Protein AF-A0A920QFR9-F1 (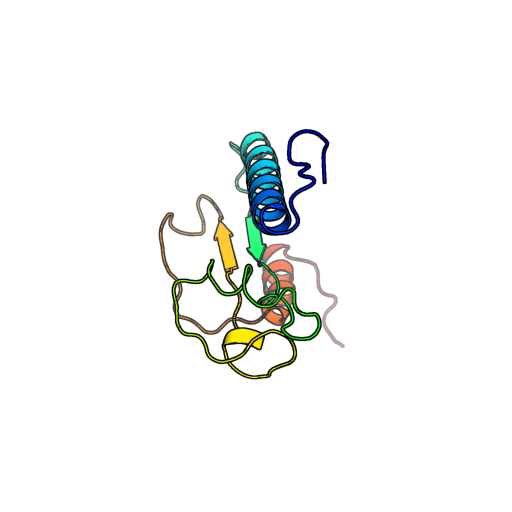afdb_monomer_lite)

pLDDT: mean 73.36, std 17.15, range [38.12, 93.75]

Sequence (120 aa):
MSDKFYTKDPKKAYIRTIEEIDYSIGQVLKTLRGLASMTIHSSSSRATMARGISNYAITAARRSVTWCKISTWEGGMRVPTIMRWPGKIPAGSDCGEVAAACDILPTFARLAKPNFPSAR

Radius of gyration: 18.03 Å; chains: 1; bounding box: 57×34×43 Å

Foldseek 3Di:
DDPVLDDPDLLCNVVSVVVVVVVVVVVVVVVCPPPQDKDKDKDAAFDDPPPVSNPRSVVVDPDPFPDTDPDPGCRNAPIDMDIDGPPPDDPPDDDPDDDDPVVVVVVVCVVVVPPDPPDD

Secondary structure (DSSP, 8-state):
--TTT--S-HHHHHHHHHHHHHHHHHHHHHHTTTS---EEEE--S---GGGS-TTTTTTT--S---S-TTSSSHHHH---EEEE-TTTS-TT----S---GGGHHHHHHHHT---PPPP-

Structure (mmCIF, N/CA/C/O backbone):
data_AF-A0A920QFR9-F1
#
_entry.id   AF-A0A920QFR9-F1
#
loop_
_atom_site.group_PDB
_atom_site.id
_atom_site.type_symbol
_atom_site.label_atom_id
_atom_site.label_alt_id
_atom_site.label_comp_id
_atom_site.label_asym_id
_atom_site.label_entity_id
_atom_site.label_seq_id
_atom_site.pdbx_PDB_ins_code
_atom_site.Cartn_x
_atom_site.Cartn_y
_atom_site.Cartn_z
_atom_site.occupancy
_atom_site.B_iso_or_equiv
_atom_site.auth_seq_id
_atom_site.auth_comp_id
_atom_site.auth_asym_id
_atom_site.auth_atom_id
_atom_site.pdbx_PDB_model_num
ATOM 1 N N . MET A 1 1 ? 8.295 15.200 -7.582 1.00 63.41 1 MET A N 1
ATOM 2 C CA . MET A 1 1 ? 9.434 14.614 -6.859 1.00 63.41 1 MET A CA 1
ATOM 3 C C . MET A 1 1 ? 10.136 15.768 -6.180 1.00 63.41 1 MET A C 1
ATOM 5 O O . MET A 1 1 ? 10.423 16.743 -6.866 1.00 63.41 1 MET A O 1
ATOM 9 N N . SER A 1 2 ? 10.277 15.736 -4.860 1.00 79.06 2 SER A N 1
ATOM 10 C CA . SER A 1 2 ? 10.934 16.809 -4.110 1.00 79.06 2 SER A CA 1
ATOM 11 C C . SER A 1 2 ? 12.434 16.851 -4.392 1.00 79.06 2 SER A C 1
ATOM 13 O O . SER A 1 2 ? 13.042 15.839 -4.751 1.00 79.06 2 SER A O 1
ATOM 15 N N . ASP A 1 3 ? 13.045 18.014 -4.171 1.00 84.75 3 ASP A N 1
ATOM 16 C CA . ASP A 1 3 ? 14.473 18.239 -4.434 1.00 84.75 3 ASP A CA 1
ATOM 17 C C . ASP A 1 3 ? 15.380 17.256 -3.679 1.00 84.75 3 ASP A C 1
ATOM 19 O O . ASP A 1 3 ? 16.451 16.897 -4.161 1.00 84.75 3 ASP A O 1
ATOM 23 N N . LYS A 1 4 ? 14.927 16.757 -2.520 1.00 85.69 4 LYS A N 1
ATOM 24 C CA . LYS A 1 4 ? 15.656 15.783 -1.690 1.00 85.69 4 LYS A CA 1
ATOM 25 C C . LYS A 1 4 ? 15.811 14.411 -2.348 1.00 85.69 4 LYS A C 1
ATOM 27 O O . LYS A 1 4 ? 16.811 13.741 -2.109 1.00 85.69 4 LYS A O 1
ATOM 32 N N . PHE A 1 5 ? 14.828 13.985 -3.140 1.00 84.06 5 PHE A N 1
ATOM 33 C CA . PHE A 1 5 ? 14.814 12.667 -3.785 1.00 84.06 5 PHE A CA 1
ATOM 34 C C . PHE A 1 5 ? 15.063 12.753 -5.294 1.00 84.06 5 PHE A C 1
ATOM 36 O O . PHE A 1 5 ? 15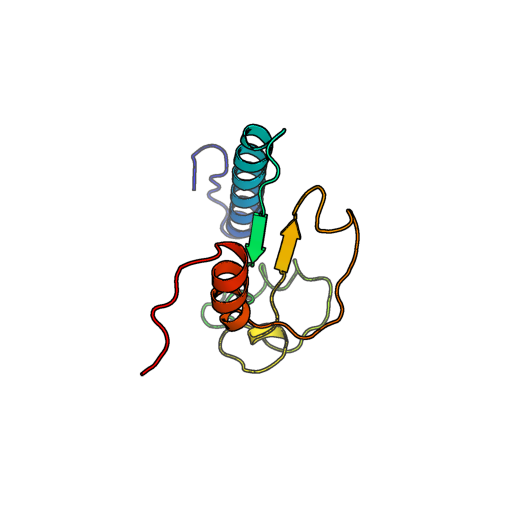.217 11.726 -5.955 1.00 84.06 5 PHE A O 1
ATOM 43 N N . TYR A 1 6 ? 15.155 13.966 -5.846 1.00 86.81 6 TYR A N 1
ATOM 44 C CA . TYR A 1 6 ? 15.408 14.171 -7.261 1.00 86.81 6 TYR A CA 1
ATOM 45 C C . TYR A 1 6 ? 16.742 13.563 -7.705 1.00 86.81 6 TYR A C 1
ATOM 47 O O . TYR A 1 6 ? 17.788 13.706 -7.069 1.00 86.81 6 TYR A O 1
ATOM 55 N N . THR A 1 7 ? 16.719 12.903 -8.859 1.00 82.69 7 THR A N 1
ATOM 56 C CA . THR A 1 7 ? 17.926 12.422 -9.519 1.00 82.69 7 THR A CA 1
ATOM 57 C C . THR A 1 7 ? 17.820 12.624 -11.022 1.00 82.69 7 THR A C 1
ATOM 59 O O . THR A 1 7 ? 16.769 12.404 -11.619 1.00 82.69 7 THR A O 1
ATOM 62 N N . LYS A 1 8 ? 18.933 13.032 -11.640 1.00 83.50 8 LYS A N 1
ATOM 63 C CA . LYS A 1 8 ? 19.050 13.126 -13.102 1.00 83.50 8 LYS A CA 1
ATOM 64 C C . LYS A 1 8 ? 19.202 11.750 -13.762 1.00 83.50 8 LYS A C 1
ATOM 66 O O . LYS A 1 8 ? 19.020 11.644 -14.968 1.00 83.50 8 LYS A O 1
ATOM 71 N N . ASP A 1 9 ? 19.556 10.715 -12.994 1.00 81.44 9 ASP A N 1
ATOM 72 C CA . ASP A 1 9 ? 19.741 9.357 -13.509 1.00 81.44 9 ASP A CA 1
ATOM 73 C C . ASP A 1 9 ? 18.377 8.655 -13.687 1.00 81.44 9 ASP A C 1
ATOM 75 O O . ASP A 1 9 ? 17.733 8.298 -12.692 1.00 81.44 9 ASP A O 1
ATOM 79 N N . PRO A 1 10 ? 17.934 8.391 -14.932 1.00 74.19 10 PRO A N 1
ATOM 80 C CA . PRO A 1 10 ? 16.631 7.784 -15.191 1.00 74.19 10 PRO A CA 1
ATOM 81 C C . PRO A 1 10 ? 16.509 6.365 -14.619 1.00 74.19 10 PRO A C 1
ATOM 83 O O . PRO A 1 10 ? 15.403 5.923 -14.314 1.00 74.19 10 PRO A O 1
ATOM 86 N N . LYS A 1 11 ? 17.627 5.651 -14.422 1.00 70.56 11 LYS A N 1
ATOM 87 C CA . LYS A 1 11 ? 17.631 4.291 -13.860 1.00 70.56 11 LYS A CA 1
ATOM 88 C C . LYS A 1 11 ? 17.307 4.294 -12.368 1.00 70.56 11 LYS A C 1
ATOM 90 O O . LYS A 1 11 ? 16.675 3.367 -11.868 1.00 70.56 11 LYS A O 1
ATOM 95 N N . LYS A 1 12 ? 17.723 5.346 -11.659 1.00 76.81 12 LYS A N 1
ATOM 96 C CA . LYS A 1 12 ? 17.487 5.520 -10.218 1.00 76.81 12 LYS A CA 1
ATOM 97 C C . LYS A 1 12 ? 16.198 6.273 -9.919 1.00 76.81 12 LYS A C 1
ATOM 99 O O . LYS A 1 12 ? 15.677 6.131 -8.818 1.00 76.81 12 LYS A O 1
ATOM 104 N N . ALA A 1 13 ? 15.664 7.020 -10.886 1.00 77.75 13 ALA A N 1
ATOM 105 C CA . ALA A 1 13 ? 14.454 7.819 -10.714 1.00 77.75 13 ALA A CA 1
ATOM 106 C C . ALA A 1 13 ? 13.274 7.002 -10.163 1.00 77.75 13 ALA A C 1
ATOM 108 O O . ALA A 1 13 ? 12.600 7.451 -9.245 1.00 77.75 13 ALA A O 1
ATOM 109 N N . TYR A 1 14 ? 13.059 5.773 -10.647 1.00 75.81 14 TYR A N 1
ATOM 110 C CA . TYR A 1 14 ? 11.975 4.921 -10.143 1.00 75.81 14 TYR A CA 1
ATOM 111 C C . TYR A 1 14 ? 12.151 4.538 -8.665 1.00 75.81 14 TYR A C 1
ATOM 113 O O . TYR A 1 14 ? 11.211 4.655 -7.883 1.00 75.81 14 TYR A O 1
ATOM 121 N N . ILE A 1 15 ? 13.364 4.132 -8.276 1.00 79.19 15 ILE A N 1
ATOM 122 C CA . ILE A 1 15 ? 13.690 3.775 -6.888 1.00 79.19 15 ILE A CA 1
ATOM 123 C C . ILE A 1 15 ? 13.510 4.995 -5.982 1.00 79.19 15 ILE A C 1
ATOM 125 O O . ILE A 1 15 ? 12.867 4.890 -4.944 1.00 79.19 15 ILE A O 1
ATOM 129 N N . ARG A 1 16 ? 13.988 6.169 -6.413 1.00 82.88 16 ARG A N 1
ATOM 130 C CA . ARG A 1 16 ? 13.819 7.424 -5.669 1.00 82.88 16 ARG A CA 1
ATOM 131 C C . ARG A 1 16 ? 12.356 7.801 -5.463 1.00 82.88 16 ARG A C 1
ATOM 133 O O . ARG A 1 16 ? 12.006 8.261 -4.384 1.00 82.88 16 ARG A O 1
ATOM 140 N N . THR A 1 17 ? 11.495 7.567 -6.454 1.00 83.38 17 THR A N 1
ATOM 141 C CA . THR A 1 17 ? 10.049 7.777 -6.291 1.00 83.38 17 THR A CA 1
ATOM 142 C C . THR A 1 17 ? 9.477 6.860 -5.214 1.00 83.38 17 THR A C 1
ATOM 144 O O . THR A 1 17 ? 8.669 7.304 -4.405 1.00 83.38 17 THR A O 1
ATOM 147 N N . ILE A 1 18 ? 9.886 5.586 -5.184 1.00 81.81 18 ILE A N 1
ATOM 148 C CA . ILE A 1 18 ? 9.432 4.639 -4.157 1.00 81.81 18 ILE A CA 1
ATOM 149 C C . ILE A 1 18 ? 9.916 5.077 -2.771 1.00 81.81 18 ILE A C 1
ATOM 151 O O . ILE A 1 18 ? 9.117 5.102 -1.841 1.00 81.81 18 ILE A O 1
ATOM 155 N N . GLU A 1 19 ? 11.188 5.458 -2.641 1.00 86.31 19 GLU A N 1
ATOM 156 C CA . GLU A 1 19 ? 11.755 5.969 -1.385 1.00 86.31 19 GLU A CA 1
ATOM 157 C C . GLU A 1 19 ? 11.031 7.230 -0.897 1.00 86.31 19 GLU A C 1
ATOM 159 O O . GLU A 1 19 ? 10.764 7.367 0.294 1.00 86.31 19 GLU A O 1
ATOM 164 N N . GLU A 1 20 ? 10.677 8.142 -1.806 1.00 89.19 20 GLU A N 1
ATOM 165 C CA . GLU A 1 20 ? 9.918 9.344 -1.462 1.00 89.19 20 GLU A CA 1
ATOM 166 C C . GLU A 1 20 ? 8.504 8.998 -0.972 1.00 89.19 20 GLU A C 1
ATOM 168 O O . GLU A 1 20 ? 8.057 9.535 0.041 1.00 89.19 20 GLU A O 1
ATOM 173 N N . ILE A 1 21 ? 7.814 8.068 -1.643 1.00 86.88 21 ILE A N 1
ATOM 174 C CA . ILE A 1 21 ? 6.487 7.594 -1.225 1.00 86.88 21 ILE A CA 1
ATOM 175 C C . ILE A 1 21 ? 6.559 6.950 0.166 1.00 86.88 21 ILE A C 1
ATOM 177 O O . ILE A 1 21 ? 5.741 7.281 1.026 1.00 86.88 21 ILE A O 1
ATOM 181 N N . ASP A 1 22 ? 7.538 6.074 0.404 1.00 87.50 22 ASP A N 1
ATOM 182 C CA . ASP A 1 22 ? 7.754 5.434 1.707 1.00 87.50 22 ASP A CA 1
ATOM 183 C C . ASP A 1 22 ? 8.033 6.472 2.803 1.00 87.50 22 ASP A C 1
ATOM 185 O O . ASP A 1 22 ? 7.385 6.471 3.853 1.00 87.50 22 ASP A O 1
ATOM 189 N N . TYR A 1 23 ? 8.904 7.446 2.521 1.00 91.25 23 TYR A N 1
ATOM 190 C CA . TYR A 1 23 ? 9.196 8.543 3.438 1.00 91.25 23 TYR A CA 1
ATOM 191 C C . TYR A 1 23 ? 7.940 9.355 3.788 1.00 91.25 23 TYR A C 1
ATOM 193 O O . TYR A 1 23 ? 7.687 9.622 4.968 1.00 91.25 23 TYR A O 1
ATOM 201 N N . SER A 1 24 ? 7.131 9.727 2.790 1.00 90.31 24 SER A N 1
ATOM 202 C CA . SER A 1 24 ? 5.879 10.464 2.989 1.00 90.31 24 SER A CA 1
ATOM 203 C C . SER A 1 24 ? 4.864 9.669 3.811 1.00 90.31 24 SER A C 1
ATOM 205 O O . SER A 1 24 ? 4.270 10.222 4.739 1.00 90.31 24 SER A O 1
ATOM 207 N N . ILE A 1 25 ? 4.702 8.370 3.540 1.00 88.81 25 ILE A N 1
ATOM 208 C CA . ILE A 1 25 ? 3.850 7.479 4.343 1.00 88.81 25 ILE A CA 1
ATOM 209 C C . ILE A 1 25 ? 4.365 7.418 5.783 1.00 88.81 25 ILE A C 1
ATOM 211 O O . ILE A 1 25 ? 3.576 7.535 6.720 1.00 88.81 25 ILE A O 1
ATOM 215 N N . GLY A 1 26 ? 5.680 7.312 5.977 1.00 89.81 26 GLY A N 1
ATOM 216 C CA . GLY A 1 26 ? 6.316 7.343 7.290 1.00 89.81 26 GLY A CA 1
ATOM 217 C C . GLY A 1 26 ? 6.006 8.619 8.077 1.00 89.81 26 GLY A C 1
ATOM 218 O O . GLY A 1 26 ? 5.733 8.541 9.276 1.00 89.81 26 GLY A O 1
ATOM 219 N N . GLN A 1 27 ? 5.973 9.785 7.419 1.00 91.00 27 GLN A N 1
ATOM 220 C CA . GLN A 1 27 ? 5.575 11.041 8.067 1.00 91.00 27 GLN A CA 1
ATOM 221 C C . GLN A 1 27 ? 4.102 11.026 8.492 1.00 91.0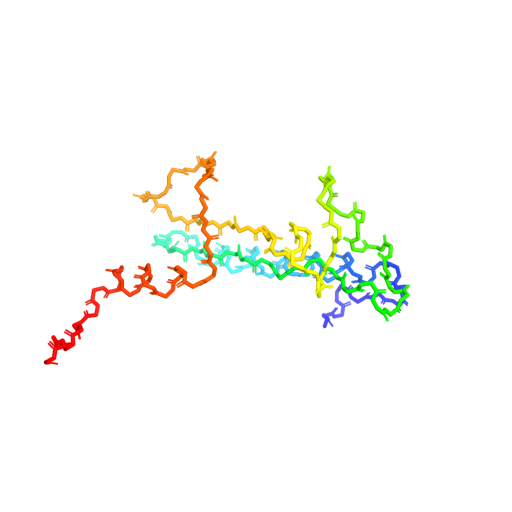0 27 GLN A C 1
ATOM 223 O O . GLN A 1 27 ? 3.805 11.359 9.639 1.00 91.00 27 GLN A O 1
ATOM 228 N N . VAL A 1 28 ? 3.191 10.576 7.624 1.00 89.50 28 VAL A N 1
ATOM 229 C CA . VAL A 1 28 ? 1.758 10.452 7.955 1.00 89.50 28 VAL A CA 1
ATOM 230 C C . VAL A 1 28 ? 1.539 9.451 9.094 1.00 89.50 28 VAL A C 1
ATOM 232 O O . VAL A 1 28 ? 0.788 9.700 10.031 1.00 89.50 28 VAL A O 1
ATOM 235 N N . LEU A 1 29 ? 2.239 8.319 9.088 1.00 86.94 29 LEU A N 1
ATOM 236 C CA . LEU A 1 29 ? 2.143 7.339 10.170 1.00 86.94 29 LEU A CA 1
ATOM 237 C C . LEU A 1 29 ? 2.728 7.859 11.485 1.00 86.94 29 LEU A C 1
ATOM 239 O O . LEU A 1 29 ? 2.257 7.465 12.553 1.00 86.94 29 LEU A O 1
ATOM 243 N N . LYS A 1 30 ? 3.742 8.730 11.429 1.00 89.25 30 LYS A N 1
ATOM 244 C CA . LYS A 1 30 ? 4.312 9.388 12.608 1.00 89.25 30 LYS A CA 1
ATOM 245 C C . LYS A 1 30 ? 3.312 10.353 13.241 1.00 89.25 30 LYS A C 1
ATOM 247 O O . LYS A 1 30 ? 3.204 10.347 14.464 1.00 89.25 30 LYS A O 1
ATOM 252 N N . THR A 1 31 ? 2.572 11.125 12.444 1.00 88.12 31 THR A N 1
ATOM 253 C CA . THR A 1 31 ? 1.533 12.037 12.957 1.00 88.12 31 THR A CA 1
ATOM 254 C C . THR A 1 31 ? 0.320 11.288 13.504 1.00 88.12 31 THR A C 1
ATOM 256 O O . THR A 1 31 ? -0.270 11.722 14.484 1.00 88.12 31 THR A O 1
ATOM 259 N N . LEU A 1 32 ? -0.013 10.127 12.936 1.00 83.50 32 LEU A N 1
ATOM 260 C CA . LEU A 1 32 ? -1.115 9.275 13.397 1.00 83.50 32 LEU A CA 1
ATOM 261 C C . LEU A 1 32 ? -0.761 8.378 14.602 1.00 83.50 32 LEU A C 1
ATOM 263 O O . LEU A 1 32 ? -1.588 7.564 15.022 1.00 83.50 32 LEU A O 1
ATOM 267 N N . ARG A 1 33 ? 0.451 8.472 15.173 1.00 77.06 33 ARG A N 1
ATOM 268 C CA . ARG A 1 33 ? 0.820 7.686 16.365 1.00 77.06 33 ARG A CA 1
ATOM 269 C C . ARG A 1 33 ? -0.085 8.057 17.544 1.00 77.06 33 ARG A C 1
ATOM 271 O O . ARG A 1 33 ? -0.135 9.209 17.946 1.00 77.06 33 ARG A O 1
ATOM 278 N N . GLY A 1 34 ? -0.752 7.054 18.114 1.00 64.75 34 GLY A N 1
ATOM 279 C CA . GLY A 1 34 ? -1.674 7.217 19.245 1.00 64.75 34 GLY A CA 1
ATOM 280 C C . GLY A 1 34 ? -3.154 7.258 18.856 1.00 64.75 34 GLY A C 1
ATOM 281 O O . GLY A 1 34 ? -4.003 7.099 19.725 1.00 64.75 34 GLY A O 1
ATOM 282 N N . LEU A 1 35 ? -3.479 7.382 17.564 1.00 70.19 35 LEU A N 1
ATOM 283 C CA . LEU A 1 35 ? -4.851 7.264 17.067 1.00 70.19 35 LEU A CA 1
ATOM 284 C C . LEU A 1 35 ? -5.118 5.839 16.565 1.00 70.19 35 LEU A C 1
ATOM 286 O O . LEU A 1 35 ? -4.291 5.236 15.875 1.00 70.19 35 LEU A O 1
ATOM 290 N N . ALA A 1 36 ? -6.294 5.297 16.885 1.00 62.31 36 ALA A N 1
ATOM 291 C CA . ALA A 1 36 ? -6.768 4.015 16.363 1.00 62.31 36 ALA A CA 1
ATOM 292 C C . ALA A 1 36 ? -7.286 4.172 14.918 1.00 62.31 36 ALA A C 1
ATOM 294 O O . ALA A 1 36 ? -8.468 3.977 14.641 1.00 62.31 36 ALA A O 1
ATOM 295 N N . SER A 1 37 ? -6.398 4.563 14.003 1.00 62.12 37 SER A N 1
ATOM 296 C CA . SER A 1 37 ? -6.730 4.852 12.605 1.00 62.12 37 SER A CA 1
ATOM 297 C C . SER A 1 37 ? -6.462 3.652 11.701 1.00 62.12 37 SER A C 1
ATOM 299 O O . SER A 1 37 ? -5.408 3.017 11.795 1.00 62.12 37 SER A O 1
ATOM 301 N N . MET A 1 38 ? -7.393 3.376 10.785 1.00 63.47 38 MET A N 1
ATOM 302 C CA . MET A 1 38 ? -7.185 2.394 9.726 1.00 63.47 38 MET A CA 1
ATOM 303 C C . MET A 1 38 ? -6.366 3.022 8.594 1.00 63.47 38 MET A C 1
ATOM 305 O O . MET A 1 38 ? -6.779 4.016 8.004 1.00 63.47 38 MET A O 1
ATOM 309 N N . THR A 1 39 ? -5.197 2.459 8.293 1.00 69.69 39 THR A N 1
ATOM 310 C CA . THR A 1 39 ? -4.369 2.862 7.146 1.00 69.69 39 THR A CA 1
ATOM 311 C C . THR A 1 39 ? -4.384 1.753 6.108 1.00 69.69 39 THR A C 1
ATOM 313 O O . THR A 1 39 ? -4.043 0.615 6.430 1.00 69.69 39 THR A O 1
ATOM 316 N N . ILE A 1 40 ? -4.758 2.090 4.874 1.00 64.94 40 ILE A N 1
ATOM 317 C CA . ILE A 1 40 ? -4.667 1.193 3.722 1.00 64.94 40 ILE A CA 1
ATOM 318 C C . ILE A 1 40 ? -3.614 1.758 2.780 1.00 64.94 40 ILE A C 1
ATOM 320 O O . ILE A 1 40 ? -3.692 2.918 2.378 1.00 64.94 40 ILE A O 1
ATOM 324 N N . HIS A 1 41 ? -2.647 0.930 2.410 1.00 63.34 41 HIS A N 1
ATOM 325 C CA . HIS A 1 41 ? -1.739 1.220 1.314 1.00 63.34 41 HIS A CA 1
ATOM 326 C C . HIS A 1 41 ? -1.921 0.155 0.239 1.00 63.34 41 HIS A C 1
ATOM 328 O O . HIS A 1 41 ? -1.693 -1.024 0.499 1.00 63.34 41 HIS A O 1
ATOM 334 N N . SER A 1 42 ? -2.337 0.568 -0.957 1.00 58.84 42 SER A N 1
ATOM 335 C CA . SER A 1 42 ? -2.412 -0.295 -2.135 1.00 58.84 42 SER A CA 1
ATOM 336 C C . SER A 1 42 ? -1.655 0.378 -3.271 1.00 58.84 42 SER A C 1
ATOM 338 O O . SER A 1 42 ? -1.970 1.512 -3.629 1.00 58.84 42 SER A O 1
ATOM 340 N N . SER A 1 43 ? -0.653 -0.301 -3.828 1.00 58.41 43 SER A N 1
ATOM 341 C CA . SER A 1 43 ? 0.113 0.225 -4.966 1.00 58.41 43 SER A CA 1
ATOM 342 C C . SER A 1 43 ? -0.468 -0.270 -6.287 1.00 58.41 43 SER A C 1
ATOM 344 O O . SER A 1 43 ? -0.988 -1.377 -6.363 1.00 58.41 43 SER A O 1
ATOM 346 N N . SER A 1 44 ? -0.396 0.536 -7.346 1.00 55.41 44 SER A N 1
ATOM 347 C CA . SER A 1 44 ? -0.884 0.140 -8.673 1.00 55.41 44 SER A CA 1
ATOM 348 C C . SER A 1 44 ? 0.014 -0.916 -9.336 1.00 55.41 44 SER A C 1
ATOM 350 O O . SER A 1 44 ? 1.219 -0.957 -9.088 1.00 55.41 44 SER A O 1
ATOM 352 N N . SER A 1 45 ? -0.573 -1.724 -10.225 1.00 53.50 45 SER A N 1
ATOM 353 C CA . SER A 1 45 ? 0.077 -2.773 -11.030 1.00 53.50 45 SER A CA 1
ATOM 354 C C . SER A 1 45 ? 1.420 -2.348 -11.652 1.00 53.50 45 SER A C 1
ATOM 356 O O . SER A 1 45 ? 1.568 -1.192 -12.064 1.00 53.50 45 SER A O 1
ATOM 358 N N . ARG A 1 46 ? 2.349 -3.312 -11.786 1.00 54.56 46 ARG A N 1
ATOM 359 C CA . ARG A 1 46 ? 3.737 -3.184 -12.298 1.00 54.56 46 ARG A CA 1
ATOM 360 C C . ARG A 1 46 ? 3.871 -2.231 -13.490 1.00 54.56 46 ARG A C 1
ATOM 362 O O . ARG A 1 46 ? 2.995 -2.200 -14.339 1.00 54.56 46 ARG A O 1
ATOM 369 N N . ALA A 1 47 ? 4.977 -1.490 -13.608 1.00 51.38 47 ALA A N 1
ATOM 370 C CA . ALA A 1 47 ? 5.154 -0.527 -14.703 1.00 51.38 47 ALA A CA 1
ATOM 371 C C . ALA A 1 47 ? 4.940 -1.153 -16.098 1.00 51.38 47 ALA A C 1
ATOM 373 O O . ALA A 1 47 ? 5.286 -2.307 -16.349 1.00 51.38 47 ALA A O 1
ATOM 374 N N . THR A 1 48 ? 4.349 -0.372 -17.002 1.00 44.00 48 THR A N 1
ATOM 375 C CA . THR A 1 48 ? 4.011 -0.785 -18.366 1.00 44.00 48 THR A CA 1
ATOM 376 C C . THR A 1 48 ? 5.268 -1.178 -19.153 1.00 44.00 48 THR A C 1
ATOM 378 O O . THR A 1 48 ? 6.195 -0.376 -19.257 1.00 44.00 48 THR A O 1
ATOM 381 N N . MET A 1 49 ? 5.274 -2.353 -19.797 1.00 47.00 49 MET A N 1
ATOM 382 C CA . MET A 1 49 ? 6.351 -2.750 -20.728 1.00 47.00 49 MET A CA 1
ATOM 383 C C . MET A 1 49 ? 6.427 -1.861 -21.990 1.00 47.00 49 MET A C 1
ATOM 385 O O . MET A 1 49 ? 7.430 -1.860 -22.695 1.00 47.00 49 MET A O 1
ATOM 389 N N . ALA A 1 50 ? 5.398 -1.055 -22.263 1.00 40.97 50 ALA A N 1
ATOM 390 C CA . ALA A 1 50 ? 5.179 -0.398 -23.553 1.00 40.97 50 ALA A CA 1
ATOM 391 C C . ALA A 1 50 ? 6.114 0.783 -23.912 1.00 40.97 50 ALA A C 1
ATOM 393 O O . ALA A 1 50 ? 5.923 1.376 -24.967 1.00 40.97 50 ALA A O 1
ATOM 394 N N . ARG A 1 51 ? 7.096 1.183 -23.083 1.00 39.66 51 ARG A N 1
ATOM 395 C CA . ARG A 1 51 ? 7.941 2.373 -23.381 1.00 39.66 51 ARG A CA 1
ATOM 396 C C . ARG A 1 51 ? 9.450 2.200 -23.172 1.00 39.66 51 ARG A C 1
ATOM 398 O O . ARG A 1 51 ? 10.138 3.186 -22.946 1.00 39.66 51 ARG A O 1
ATOM 405 N N . GLY A 1 52 ? 9.991 0.980 -23.182 1.00 40.59 52 GLY A N 1
ATOM 406 C CA . GLY A 1 52 ? 11.445 0.776 -23.009 1.00 40.59 52 GLY A CA 1
ATOM 407 C C . GLY A 1 52 ? 11.985 1.095 -21.600 1.00 40.59 52 GLY A C 1
ATOM 408 O O . GLY A 1 52 ? 13.157 0.879 -21.323 1.00 40.59 52 GLY A O 1
ATOM 409 N N . ILE A 1 53 ? 11.117 1.501 -20.665 1.00 45.91 53 ILE A N 1
ATOM 410 C CA . ILE A 1 53 ? 11.394 1.657 -19.218 1.00 45.91 53 ILE A CA 1
ATOM 411 C C . ILE A 1 53 ? 11.278 0.286 -18.495 1.00 45.91 53 ILE A C 1
ATOM 413 O O . ILE A 1 53 ? 11.283 0.173 -17.271 1.00 45.91 53 ILE A O 1
ATOM 417 N N . SER A 1 54 ? 11.182 -0.796 -19.274 1.00 43.44 54 SER A N 1
ATOM 418 C CA . SER A 1 54 ? 10.658 -2.104 -18.876 1.00 43.44 54 SER A CA 1
ATOM 419 C C . SER A 1 54 ? 11.480 -2.854 -17.823 1.00 43.44 54 SER A C 1
ATOM 421 O O . SER A 1 54 ? 10.917 -3.685 -17.128 1.00 43.44 54 SER A O 1
ATOM 423 N N . ASN A 1 55 ? 12.774 -2.588 -17.635 1.00 43.25 55 ASN A N 1
ATOM 424 C CA . ASN A 1 55 ? 13.597 -3.483 -16.803 1.00 43.25 55 ASN A CA 1
ATOM 425 C C . ASN A 1 55 ? 13.813 -3.039 -15.349 1.00 43.25 55 ASN A C 1
ATOM 427 O O . ASN A 1 55 ? 14.259 -3.853 -14.544 1.00 43.25 55 ASN A O 1
ATOM 431 N N . TYR A 1 56 ? 13.470 -1.805 -14.968 1.00 44.69 56 TYR A N 1
ATOM 432 C CA . TYR A 1 56 ? 13.766 -1.309 -13.611 1.00 44.69 56 TYR A CA 1
ATOM 433 C C . TYR A 1 56 ? 12.636 -1.531 -12.600 1.00 44.69 56 TYR A C 1
ATOM 435 O O . TYR A 1 56 ? 12.901 -1.756 -11.424 1.00 44.69 56 TYR A O 1
ATOM 443 N N . ALA A 1 57 ? 11.377 -1.536 -13.043 1.00 46.50 57 ALA A N 1
ATOM 444 C CA . ALA A 1 57 ? 10.242 -1.862 -12.174 1.00 46.50 57 ALA A CA 1
ATOM 445 C C . ALA A 1 57 ? 10.002 -3.378 -12.043 1.00 46.50 57 ALA A C 1
ATOM 447 O O . ALA A 1 57 ? 9.302 -3.820 -11.135 1.00 46.50 57 ALA A O 1
ATOM 448 N N . ILE A 1 58 ? 10.569 -4.179 -12.953 1.00 44.47 58 ILE A N 1
ATOM 449 C CA . ILE A 1 58 ? 10.442 -5.643 -12.954 1.00 44.47 58 ILE A CA 1
ATOM 450 C C . ILE A 1 58 ? 11.353 -6.291 -11.898 1.00 44.47 58 ILE A C 1
ATOM 452 O O . ILE A 1 58 ? 10.983 -7.312 -11.329 1.00 44.47 58 ILE A O 1
ATOM 456 N N . THR A 1 59 ? 12.497 -5.686 -11.574 1.00 42.22 59 THR A N 1
ATOM 457 C CA . THR A 1 59 ? 13.492 -6.242 -10.637 1.00 42.22 59 THR A CA 1
ATOM 458 C C . THR A 1 59 ? 13.188 -6.009 -9.156 1.00 42.22 59 THR A C 1
ATOM 460 O O . THR A 1 59 ? 13.772 -6.683 -8.311 1.00 42.22 59 THR A O 1
ATOM 463 N N . ALA A 1 60 ? 12.260 -5.110 -8.810 1.00 42.53 60 ALA A N 1
ATOM 464 C CA . ALA A 1 60 ? 11.874 -4.879 -7.414 1.00 42.53 60 ALA A CA 1
ATOM 465 C C . ALA A 1 60 ? 10.963 -5.988 -6.841 1.00 42.53 60 ALA A C 1
ATOM 467 O O . ALA A 1 60 ? 10.879 -6.159 -5.626 1.00 42.53 60 ALA A O 1
ATOM 468 N N . ALA A 1 61 ? 10.299 -6.771 -7.698 1.00 46.41 61 ALA A N 1
ATOM 469 C CA . ALA A 1 61 ? 9.422 -7.861 -7.284 1.00 46.41 61 ALA A CA 1
ATOM 470 C C . ALA A 1 61 ? 10.161 -9.209 -7.364 1.00 46.41 61 ALA A C 1
ATOM 472 O O . ALA A 1 61 ? 10.309 -9.787 -8.435 1.00 46.41 61 ALA A O 1
ATOM 473 N N . ARG A 1 62 ? 10.580 -9.756 -6.214 1.00 38.12 62 ARG A N 1
ATOM 474 C CA . ARG A 1 62 ? 11.231 -11.082 -6.093 1.00 38.12 62 ARG A CA 1
ATOM 475 C C . ARG A 1 62 ? 10.313 -12.288 -6.380 1.00 38.12 62 ARG A C 1
ATOM 477 O O . ARG A 1 62 ? 10.702 -13.421 -6.121 1.00 38.12 62 ARG A O 1
ATOM 484 N N . ARG A 1 63 ? 9.089 -12.078 -6.875 1.00 47.84 63 ARG A N 1
ATOM 485 C CA . ARG A 1 63 ? 8.133 -13.152 -7.187 1.00 47.84 63 ARG A CA 1
ATOM 486 C C . ARG A 1 63 ? 7.836 -13.162 -8.682 1.00 47.84 63 ARG A C 1
ATOM 488 O O . ARG A 1 63 ? 7.403 -12.151 -9.231 1.00 47.84 63 ARG A O 1
ATOM 495 N N . SER A 1 64 ? 8.046 -14.319 -9.309 1.00 50.44 64 SER A N 1
ATOM 496 C CA . SER A 1 64 ? 7.750 -14.611 -10.716 1.00 50.44 64 SER A CA 1
ATOM 497 C C . SER A 1 64 ? 6.243 -14.604 -10.988 1.00 50.44 64 SER A C 1
ATOM 499 O O . SER A 1 64 ? 5.636 -15.645 -11.201 1.00 50.44 64 SER A O 1
ATOM 501 N N . VAL A 1 65 ? 5.616 -13.430 -10.945 1.00 55.47 65 VAL A N 1
ATOM 502 C CA . VAL A 1 65 ? 4.266 -13.226 -11.481 1.00 55.47 65 VAL A CA 1
ATOM 503 C C . VAL A 1 65 ? 4.367 -12.874 -12.961 1.00 55.47 65 VAL A C 1
ATOM 505 O O . VAL A 1 65 ? 5.124 -11.974 -13.344 1.00 55.47 65 VAL A O 1
ATOM 508 N N . THR A 1 66 ? 3.636 -13.627 -13.781 1.00 57.75 66 THR A N 1
ATOM 509 C CA . THR A 1 66 ? 3.667 -13.567 -15.245 1.00 57.75 66 THR A CA 1
ATOM 510 C C . THR A 1 66 ? 3.050 -12.261 -15.756 1.00 57.75 66 THR A C 1
ATOM 512 O O . THR A 1 66 ? 1.999 -11.841 -15.270 1.00 57.75 66 THR A O 1
ATOM 515 N N . TRP A 1 67 ? 3.689 -11.653 -16.765 1.00 58.69 67 TRP A N 1
ATOM 516 C CA . TRP A 1 67 ? 3.267 -10.416 -17.446 1.00 58.69 67 TRP A CA 1
ATOM 517 C C . TRP A 1 67 ? 3.132 -9.182 -16.524 1.00 58.69 67 TRP A C 1
ATOM 519 O O . TRP A 1 67 ? 3.563 -9.196 -15.375 1.00 58.69 67 TRP A O 1
ATOM 529 N N . CYS A 1 68 ? 2.694 -8.036 -17.056 1.00 64.75 68 CYS A N 1
ATOM 530 C CA . CYS A 1 68 ? 2.721 -6.724 -16.379 1.00 64.75 68 CYS A CA 1
ATOM 531 C C . CYS A 1 68 ? 1.460 -5.904 -16.709 1.00 64.75 68 CYS A C 1
ATOM 533 O O . CYS A 1 68 ? 0.553 -6.401 -17.376 1.00 64.75 68 CYS A O 1
ATOM 535 N N . LYS A 1 69 ? 1.388 -4.646 -16.253 1.00 65.00 69 LYS A N 1
ATOM 536 C CA . LYS A 1 69 ? 0.291 -3.707 -16.553 1.00 65.00 69 LYS A CA 1
ATOM 537 C C . LYS A 1 69 ? -0.123 -3.741 -18.023 1.00 65.00 69 LYS A C 1
ATOM 539 O O . LYS A 1 69 ? 0.743 -3.765 -18.896 1.00 65.00 69 LYS A O 1
ATOM 544 N N . ILE A 1 70 ? -1.442 -3.691 -18.247 1.00 72.94 70 ILE A N 1
ATOM 545 C CA . ILE A 1 70 ? -2.178 -3.956 -19.506 1.00 72.94 70 ILE A CA 1
ATOM 546 C C . ILE A 1 70 ? -2.523 -5.442 -19.716 1.00 72.94 70 ILE A C 1
ATOM 548 O O . ILE A 1 70 ? -3.441 -5.748 -20.467 1.00 72.94 70 ILE A O 1
ATOM 552 N N . SER A 1 71 ? -1.882 -6.374 -19.009 1.00 72.75 71 SER A N 1
ATOM 553 C CA . SER A 1 71 ? -2.286 -7.784 -19.045 1.00 72.75 71 SER A CA 1
ATOM 554 C C . SER A 1 71 ? -3.304 -8.144 -17.958 1.00 72.75 71 SER A C 1
ATOM 556 O O . SER A 1 71 ? -3.322 -7.535 -16.890 1.00 72.75 71 SER A O 1
ATOM 558 N N . THR A 1 72 ? -4.119 -9.166 -18.223 1.00 82.88 72 THR A N 1
ATOM 559 C CA . THR A 1 72 ? -5.045 -9.787 -17.256 1.00 82.88 72 THR A CA 1
ATOM 560 C C . THR A 1 72 ? -4.396 -10.901 -16.433 1.00 82.88 72 THR A C 1
ATOM 562 O O . THR A 1 72 ? -5.039 -11.499 -15.578 1.00 82.88 72 THR A O 1
ATOM 565 N N . TRP A 1 73 ? -3.116 -11.181 -16.673 1.00 78.31 73 TRP A N 1
ATOM 566 C CA . TRP A 1 73 ? -2.339 -12.117 -15.871 1.00 78.31 73 TRP A CA 1
ATOM 567 C C . TRP A 1 73 ? -2.048 -11.546 -14.480 1.00 78.31 73 TRP A C 1
ATOM 569 O O . TRP A 1 73 ? -2.131 -10.336 -14.252 1.00 78.31 73 TRP A O 1
ATOM 579 N N . GLU A 1 74 ? -1.614 -12.413 -13.564 1.00 78.25 74 GLU A N 1
ATOM 580 C CA . GLU A 1 74 ? -1.286 -12.050 -12.181 1.00 78.25 74 GLU A CA 1
ATOM 581 C C . GLU A 1 74 ? -0.395 -10.805 -12.069 1.00 78.25 74 GLU A C 1
ATOM 583 O O . GLU A 1 74 ? -0.647 -9.951 -11.230 1.00 78.25 74 GLU A O 1
ATOM 588 N N . GLY A 1 75 ? 0.620 -10.624 -12.921 1.00 70.75 75 GLY A N 1
ATOM 589 C CA . GLY A 1 75 ? 1.495 -9.451 -12.833 1.00 70.75 75 GLY A CA 1
ATOM 590 C C . GLY A 1 75 ? 0.865 -8.132 -13.308 1.00 70.75 75 GLY A C 1
ATOM 591 O O . GLY A 1 75 ? 1.421 -7.060 -13.047 1.00 70.75 75 GLY A O 1
ATOM 592 N N . GLY A 1 76 ? -0.277 -8.188 -13.997 1.00 72.94 76 GLY A N 1
ATOM 593 C CA . GLY A 1 76 ? -1.092 -7.028 -14.354 1.00 72.94 76 GLY A CA 1
ATOM 594 C C . GLY A 1 76 ? -2.222 -6.737 -13.363 1.00 72.94 76 GLY A C 1
ATOM 595 O O . GLY A 1 76 ? -2.561 -5.569 -13.191 1.00 72.94 76 GLY A O 1
ATOM 596 N N . MET A 1 77 ? -2.761 -7.761 -12.690 1.00 81.88 77 MET A N 1
ATOM 597 C CA . MET A 1 77 ? -3.916 -7.639 -11.784 1.00 81.88 77 MET A CA 1
ATOM 598 C C . MET A 1 77 ? -3.547 -7.642 -10.295 1.00 81.88 77 MET A C 1
ATOM 600 O O . MET A 1 77 ? -4.116 -6.872 -9.522 1.00 81.88 77 MET A O 1
ATOM 604 N N . ARG A 1 78 ? -2.580 -8.466 -9.874 1.00 81.31 78 ARG A N 1
ATOM 605 C CA . ARG A 1 78 ? -2.166 -8.592 -8.473 1.00 81.31 78 ARG A CA 1
ATOM 606 C C . ARG A 1 78 ? -1.328 -7.392 -8.043 1.00 81.31 78 ARG A C 1
ATOM 608 O O . ARG A 1 78 ? -0.370 -7.002 -8.714 1.00 81.31 78 ARG A O 1
ATOM 615 N N . VAL A 1 79 ? -1.650 -6.851 -6.873 1.00 82.69 79 VAL A N 1
ATOM 616 C CA . VAL A 1 79 ? -1.001 -5.671 -6.292 1.00 82.69 79 VAL A CA 1
ATOM 617 C C . VAL A 1 79 ? -0.622 -5.896 -4.826 1.00 82.69 79 VAL A C 1
ATOM 619 O O . VAL A 1 79 ? -1.253 -6.713 -4.156 1.00 82.69 79 VAL A O 1
ATOM 622 N N . PRO A 1 80 ? 0.414 -5.211 -4.304 1.00 83.81 80 PRO A N 1
ATOM 623 C CA . PRO A 1 80 ? 0.690 -5.223 -2.875 1.00 83.81 80 PRO A CA 1
ATOM 624 C C . PRO A 1 80 ? -0.346 -4.364 -2.141 1.00 83.81 80 PRO A C 1
ATOM 626 O O . PRO A 1 80 ? -0.579 -3.207 -2.507 1.00 83.81 80 PRO A O 1
ATOM 629 N N . THR A 1 81 ? -0.924 -4.924 -1.081 1.00 87.25 81 THR A N 1
ATOM 630 C CA . THR A 1 81 ? -1.914 -4.255 -0.234 1.00 87.25 81 THR A CA 1
ATOM 631 C C . THR A 1 81 ? -1.579 -4.504 1.233 1.00 87.25 81 THR A C 1
ATOM 633 O O . THR A 1 81 ? -1.356 -5.641 1.637 1.00 87.25 81 THR A O 1
ATOM 636 N N . ILE A 1 82 ? -1.536 -3.437 2.030 1.00 89.56 82 ILE A N 1
ATOM 637 C CA . ILE A 1 82 ? -1.293 -3.478 3.476 1.00 89.56 82 ILE A CA 1
ATOM 638 C C . ILE A 1 82 ? -2.445 -2.759 4.169 1.00 89.56 82 ILE A C 1
ATOM 640 O O . ILE A 1 82 ? -2.784 -1.631 3.805 1.00 89.56 82 ILE A O 1
ATOM 644 N N . MET A 1 83 ? -3.016 -3.397 5.191 1.00 89.88 83 MET A N 1
ATOM 645 C CA . MET A 1 83 ? -4.020 -2.803 6.071 1.00 89.88 83 MET A CA 1
ATOM 646 C C . MET A 1 83 ? -3.508 -2.799 7.510 1.00 89.88 83 MET A C 1
ATOM 648 O O . MET A 1 83 ? -3.044 -3.817 8.017 1.00 89.88 83 MET A O 1
ATOM 652 N N . ARG A 1 84 ? -3.599 -1.651 8.184 1.00 88.88 84 ARG A N 1
ATOM 653 C CA . ARG A 1 84 ? -3.195 -1.488 9.585 1.00 88.88 84 ARG A CA 1
ATOM 654 C C . ARG A 1 84 ? -4.327 -0.858 10.375 1.00 88.88 84 ARG A C 1
ATOM 656 O O . ARG A 1 84 ? -4.717 0.260 10.062 1.00 88.88 84 ARG A O 1
ATOM 663 N N . TRP A 1 85 ? -4.785 -1.531 11.428 1.00 90.31 85 TRP A N 1
ATOM 664 C CA . TRP A 1 85 ? -5.752 -0.979 12.377 1.00 90.31 85 TRP A CA 1
ATOM 665 C C . TRP A 1 85 ? -5.443 -1.455 13.804 1.00 90.31 85 TRP A C 1
ATOM 667 O O . TRP A 1 85 ? -5.833 -2.562 14.184 1.00 90.31 85 TRP A O 1
ATOM 677 N N . PRO A 1 86 ? -4.740 -0.639 14.612 1.00 88.44 86 PRO A N 1
ATOM 678 C CA . PRO A 1 86 ? -4.410 -0.997 15.988 1.00 88.44 86 PRO A CA 1
ATOM 679 C C . PRO A 1 86 ? -5.670 -1.315 16.806 1.00 88.44 86 PRO A C 1
ATOM 681 O O . PRO A 1 86 ? -6.632 -0.551 16.786 1.00 88.44 86 PRO A O 1
ATOM 684 N N . GLY A 1 87 ? -5.670 -2.455 17.501 1.00 86.62 87 GLY A N 1
ATOM 685 C CA . GLY A 1 87 ? -6.805 -2.919 18.310 1.00 86.62 87 GLY A CA 1
ATOM 686 C C . GLY A 1 87 ? -7.935 -3.612 17.533 1.00 86.62 87 GLY A C 1
ATOM 687 O O . GLY A 1 87 ? -8.890 -4.072 18.155 1.00 86.62 87 GLY A O 1
ATOM 688 N N . LYS A 1 88 ? -7.847 -3.712 16.198 1.00 89.31 88 LYS A N 1
ATOM 689 C CA . LYS A 1 88 ? -8.802 -4.466 15.359 1.00 89.31 88 LYS A CA 1
ATOM 690 C C . LYS A 1 88 ? -8.129 -5.520 14.487 1.00 89.31 88 LYS A C 1
ATOM 692 O O . LYS A 1 88 ? -8.644 -6.626 14.388 1.00 89.31 88 LYS A O 1
ATOM 697 N N . ILE A 1 89 ? -6.995 -5.182 13.875 1.00 91.00 89 ILE A N 1
ATOM 698 C CA . ILE A 1 89 ? -6.195 -6.095 13.053 1.00 91.00 89 ILE A CA 1
ATOM 699 C C . ILE A 1 89 ? -4.947 -6.492 13.860 1.00 91.00 89 ILE A C 1
ATOM 701 O O . ILE A 1 89 ? -4.218 -5.591 14.296 1.00 91.00 89 ILE A O 1
ATOM 705 N N . PRO A 1 90 ? -4.687 -7.796 14.079 1.00 91.75 90 PRO A N 1
ATOM 706 C CA . PRO A 1 90 ? -3.461 -8.263 14.719 1.00 91.75 90 PRO A CA 1
ATOM 707 C C . PRO A 1 90 ? -2.213 -7.774 13.973 1.00 91.75 90 PRO A C 1
ATOM 709 O O . PRO A 1 90 ? -2.150 -7.793 12.746 1.00 91.75 90 PRO A O 1
ATOM 712 N N . ALA A 1 91 ? -1.204 -7.304 14.704 1.00 92.06 91 ALA A N 1
ATOM 713 C CA . ALA A 1 91 ? 0.037 -6.855 14.080 1.00 92.06 91 ALA A CA 1
ATOM 714 C C . ALA A 1 91 ? 0.813 -8.047 13.498 1.00 92.06 91 ALA A C 1
ATOM 716 O O . ALA A 1 91 ? 0.927 -9.083 14.146 1.00 92.06 91 ALA A O 1
ATOM 717 N N . GLY A 1 92 ? 1.371 -7.880 12.295 1.00 91.38 92 GLY A N 1
ATOM 718 C CA . GLY A 1 92 ? 2.192 -8.909 11.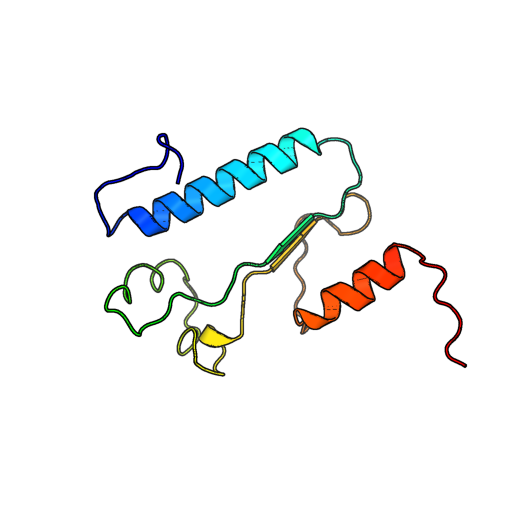647 1.00 91.38 92 GLY A CA 1
ATOM 719 C C . GLY A 1 92 ? 1.416 -10.123 11.128 1.00 91.38 92 GLY A C 1
ATOM 720 O O . GLY A 1 92 ? 2.038 -11.134 10.830 1.00 91.38 92 GLY A O 1
ATOM 721 N N . SER A 1 93 ? 0.085 -10.048 11.032 1.00 93.75 93 SER A N 1
ATOM 722 C CA . SER A 1 93 ? -0.723 -11.107 10.423 1.00 93.75 93 SER A CA 1
ATOM 723 C C . SER A 1 93 ? -0.736 -11.016 8.898 1.00 93.75 93 SER A C 1
ATOM 725 O O . SER A 1 93 ? -0.820 -9.916 8.348 1.00 93.75 93 SER A O 1
ATOM 727 N N . ASP A 1 94 ? -0.793 -12.170 8.239 1.00 92.75 94 ASP A N 1
ATOM 728 C CA . ASP A 1 94 ? -1.019 -12.296 6.799 1.00 92.75 94 ASP A CA 1
ATOM 729 C C . ASP A 1 94 ? -2.477 -12.671 6.488 1.00 92.75 94 ASP A C 1
ATOM 731 O O .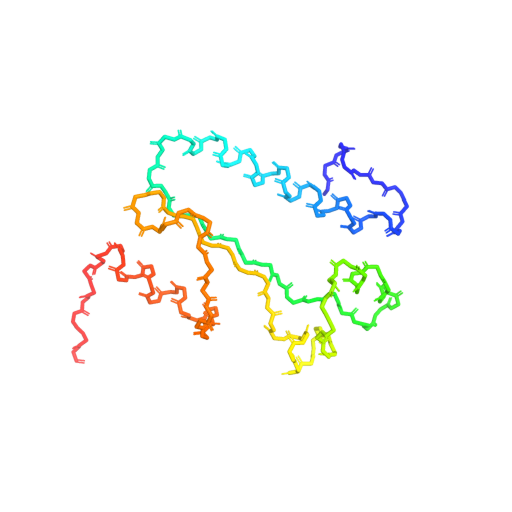 ASP A 1 94 ? -3.146 -13.341 7.275 1.00 92.75 94 ASP A O 1
ATOM 735 N N . CYS A 1 95 ? -2.967 -12.257 5.316 1.00 90.00 95 CYS A N 1
ATOM 736 C CA . CYS A 1 95 ? -4.282 -12.630 4.794 1.00 90.00 95 CYS A CA 1
ATOM 737 C C . CYS A 1 95 ? -4.115 -13.313 3.430 1.00 90.00 95 CYS A C 1
ATOM 739 O O . CYS A 1 95 ? -3.546 -12.724 2.509 1.00 90.00 95 CYS A O 1
ATOM 741 N N . GLY A 1 96 ? -4.586 -14.559 3.317 1.00 92.06 96 GLY A N 1
ATOM 742 C CA . GLY A 1 96 ? -4.554 -15.345 2.078 1.00 92.06 96 GLY A CA 1
ATOM 743 C C . GLY A 1 96 ? -5.833 -15.259 1.241 1.00 92.06 96 GLY A C 1
ATOM 744 O O . GLY A 1 96 ? -5.873 -15.830 0.154 1.00 92.06 96 GLY A O 1
ATOM 745 N N . GLU A 1 97 ? -6.857 -14.565 1.741 1.00 93.44 97 GLU A N 1
ATOM 746 C CA . GLU A 1 97 ? -8.148 -14.424 1.070 1.00 93.44 97 GLU A CA 1
ATOM 747 C C . GLU A 1 97 ? -8.040 -13.572 -0.197 1.00 93.44 97 GLU A C 1
ATOM 749 O O . GLU A 1 97 ? -7.212 -12.660 -0.305 1.00 93.44 97 GLU A O 1
ATOM 754 N N . VAL A 1 98 ? -8.917 -13.850 -1.159 1.00 92.19 98 VAL A N 1
ATOM 755 C CA . VAL A 1 98 ? -9.036 -13.028 -2.363 1.00 92.19 98 VAL A CA 1
ATOM 756 C C . VAL A 1 98 ? -9.748 -11.729 -2.000 1.00 92.19 98 VAL A C 1
ATOM 758 O O . VAL A 1 98 ? -10.842 -11.744 -1.442 1.00 92.19 98 VAL A O 1
ATOM 761 N N . ALA A 1 99 ? -9.127 -10.606 -2.350 1.00 90.56 99 ALA A N 1
ATOM 762 C CA . ALA A 1 99 ? -9.693 -9.277 -2.185 1.00 90.56 99 ALA A CA 1
ATOM 763 C C . ALA A 1 99 ? -9.453 -8.448 -3.448 1.00 90.56 99 ALA A C 1
ATOM 765 O O . ALA A 1 99 ? -8.424 -8.580 -4.119 1.00 90.56 99 ALA A O 1
ATOM 766 N N . ALA A 1 100 ? -10.394 -7.565 -3.747 1.00 90.38 100 ALA A N 1
ATOM 767 C CA . ALA A 1 100 ? -10.353 -6.656 -4.875 1.00 90.38 100 ALA A CA 1
ATOM 768 C C . ALA A 1 100 ? -10.516 -5.203 -4.416 1.00 90.38 100 ALA A C 1
ATOM 770 O O . ALA A 1 100 ? -11.055 -4.898 -3.353 1.00 90.38 100 ALA A O 1
ATOM 771 N N . ALA A 1 101 ? -10.080 -4.260 -5.254 1.00 87.75 101 ALA A N 1
ATOM 772 C CA . ALA A 1 101 ? -10.223 -2.834 -4.958 1.00 87.75 101 ALA A CA 1
ATOM 773 C C . ALA A 1 101 ? -11.695 -2.406 -4.778 1.00 87.75 101 ALA A C 1
ATOM 775 O O . ALA A 1 101 ? -11.970 -1.459 -4.042 1.00 87.75 101 ALA A O 1
ATOM 776 N N . CYS A 1 102 ? -12.644 -3.121 -5.397 1.00 89.38 102 CYS A N 1
ATOM 777 C CA . CYS A 1 102 ? -14.077 -2.893 -5.211 1.00 89.38 102 CYS A CA 1
ATOM 778 C C . CYS A 1 102 ? -14.574 -3.218 -3.796 1.00 89.38 102 CYS A C 1
ATOM 780 O O . CYS A 1 102 ? -15.610 -2.690 -3.407 1.00 89.38 102 CYS A O 1
ATOM 782 N N . ASP A 1 103 ? -13.831 -3.998 -3.007 1.00 89.88 103 ASP A N 1
ATOM 783 C CA . ASP A 1 103 ? -14.218 -4.371 -1.640 1.00 89.88 103 ASP A CA 1
ATOM 784 C C . ASP A 1 103 ? -13.937 -3.252 -0.630 1.00 89.88 103 ASP A C 1
ATOM 786 O O . ASP A 1 103 ? -14.494 -3.233 0.471 1.00 89.88 103 ASP A O 1
ATOM 790 N N . ILE A 1 104 ? -13.106 -2.274 -1.007 1.00 88.31 104 ILE A N 1
ATOM 791 C CA . ILE A 1 104 ? -12.733 -1.140 -0.155 1.00 88.31 104 ILE A CA 1
ATOM 792 C C . ILE A 1 104 ? -13.970 -0.305 0.203 1.00 88.31 104 ILE A C 1
ATOM 794 O O . ILE A 1 104 ? -14.186 0.012 1.374 1.00 88.31 104 ILE A O 1
ATOM 798 N N . LEU A 1 105 ? -14.808 0.015 -0.788 1.00 87.00 105 LEU A N 1
ATOM 799 C CA . LEU A 1 105 ? -16.010 0.827 -0.598 1.00 87.00 105 LEU A CA 1
ATOM 800 C C . LEU A 1 105 ? -17.029 0.185 0.365 1.00 87.00 105 LEU A C 1
ATOM 802 O O . LEU A 1 105 ? -17.344 0.824 1.371 1.00 87.00 105 LEU A O 1
ATOM 806 N N . PRO A 1 106 ? -17.536 -1.045 0.134 1.00 90.06 106 PRO A N 1
ATOM 807 C CA . PRO A 1 106 ? -18.489 -1.671 1.048 1.00 90.06 106 PRO A CA 1
ATOM 808 C C . PRO A 1 106 ? -17.882 -1.927 2.435 1.00 90.06 106 PRO A C 1
ATOM 810 O O . PRO A 1 106 ? -18.593 -1.834 3.438 1.00 90.06 106 PRO A O 1
ATOM 813 N N . THR A 1 107 ? -16.568 -2.168 2.532 1.00 89.00 107 THR A N 1
ATOM 814 C CA . THR A 1 107 ? -15.879 -2.306 3.824 1.00 89.00 107 THR A CA 1
ATOM 815 C C . THR A 1 107 ? -15.931 -1.007 4.624 1.00 89.00 107 THR A C 1
ATOM 817 O O . THR A 1 107 ? -16.406 -1.009 5.760 1.00 89.00 107 THR A O 1
ATOM 820 N N . PHE A 1 108 ? -15.506 0.120 4.043 1.00 86.88 108 PHE A N 1
ATOM 821 C CA . PHE A 1 108 ? -15.560 1.418 4.721 1.00 86.88 108 PHE A CA 1
ATOM 822 C C . PHE A 1 108 ? -16.984 1.873 5.004 1.00 86.88 108 PHE A C 1
ATOM 824 O O . PHE A 1 108 ? -17.245 2.397 6.086 1.00 86.88 108 PHE A O 1
ATOM 831 N N . ALA A 1 109 ? -17.905 1.627 4.074 1.00 86.06 109 ALA A N 1
ATOM 832 C CA . ALA A 1 109 ? -19.312 1.906 4.275 1.00 86.06 109 ALA A CA 1
ATOM 833 C C . ALA A 1 109 ? -19.838 1.168 5.508 1.00 86.06 109 ALA A C 1
ATOM 835 O O . ALA A 1 109 ? -20.407 1.790 6.388 1.00 86.06 109 ALA A O 1
ATOM 836 N N . ARG A 1 110 ? -19.572 -0.130 5.671 1.00 86.00 110 ARG A N 1
ATOM 837 C CA . ARG A 1 110 ? -20.006 -0.851 6.876 1.00 86.00 110 ARG A CA 1
ATOM 838 C C . ARG A 1 110 ? -19.377 -0.301 8.164 1.00 86.00 110 ARG A C 1
ATOM 840 O O . ARG A 1 110 ? -20.036 -0.261 9.200 1.00 86.00 110 A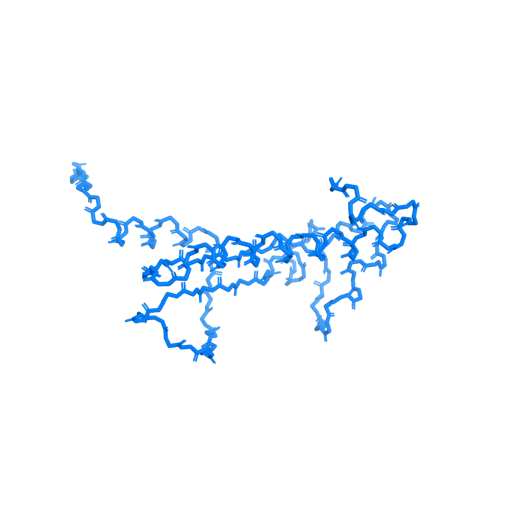RG A O 1
ATOM 847 N N . LEU A 1 111 ? -18.114 0.124 8.113 1.00 85.50 111 LEU A N 1
ATOM 848 C CA . LEU A 1 111 ? -17.376 0.629 9.278 1.00 85.50 111 LEU A CA 1
ATOM 849 C C . LEU A 1 111 ? -17.801 2.034 9.713 1.00 85.50 111 LEU A C 1
ATOM 851 O O . LEU A 1 111 ? -17.844 2.309 10.910 1.00 85.50 111 LEU A O 1
ATOM 855 N N . ALA A 1 112 ? -18.133 2.905 8.761 1.00 82.44 112 ALA A N 1
ATOM 856 C CA . ALA A 1 112 ? -18.561 4.272 9.037 1.00 82.44 112 ALA A CA 1
ATOM 857 C C . ALA A 1 112 ? -19.973 4.349 9.647 1.00 82.44 112 ALA A C 1
ATOM 859 O O . ALA A 1 112 ? -20.396 5.435 10.033 1.00 82.44 112 ALA A O 1
ATOM 860 N N . LYS A 1 113 ? -20.702 3.220 9.733 1.00 70.50 113 LYS A N 1
ATOM 861 C CA . LYS A 1 113 ? -22.128 3.161 10.102 1.00 70.50 113 LYS A CA 1
ATOM 862 C C . LYS A 1 113 ? -22.960 4.289 9.455 1.00 70.50 113 LYS A C 1
ATOM 864 O O . LYS A 1 113 ? -23.708 4.967 10.160 1.00 70.50 113 LYS A O 1
ATOM 869 N N . PRO A 1 114 ? -22.825 4.551 8.145 1.00 58.88 114 PRO A N 1
ATOM 870 C CA . PRO A 1 114 ? -23.661 5.525 7.490 1.00 58.88 114 PRO A CA 1
ATOM 871 C C . PRO A 1 114 ? -25.100 5.029 7.610 1.00 58.88 114 PRO A C 1
ATOM 873 O O . PRO A 1 114 ? -25.388 3.846 7.403 1.00 58.88 114 PRO A O 1
ATOM 876 N N . ASN A 1 115 ? -25.996 5.945 7.957 1.00 53.91 115 ASN A N 1
ATOM 877 C CA . ASN A 1 115 ? -27.421 5.755 7.758 1.00 53.91 115 ASN A CA 1
ATOM 878 C C . ASN A 1 115 ? -27.641 5.618 6.249 1.00 53.91 115 ASN A C 1
ATOM 880 O O . ASN A 1 115 ? -27.876 6.608 5.559 1.00 53.91 115 ASN A O 1
ATOM 884 N N . PHE A 1 116 ? -27.489 4.408 5.713 1.00 52.88 116 PHE A N 1
ATOM 885 C CA . PHE A 1 116 ? -27.973 4.109 4.379 1.00 52.88 116 PHE A CA 1
ATOM 886 C C . PHE A 1 116 ? -29.486 4.332 4.416 1.00 52.88 116 PHE A C 1
ATOM 888 O O . PHE A 1 116 ? -30.154 3.695 5.237 1.00 52.88 116 PHE A O 1
ATOM 895 N N . PRO A 1 117 ? -30.051 5.226 3.584 1.00 56.91 117 PRO A N 1
ATOM 896 C CA . PRO A 1 117 ? -31.485 5.199 3.379 1.00 56.91 117 PRO A CA 1
ATOM 897 C C . PRO A 1 117 ? -31.807 3.797 2.866 1.00 56.91 117 PRO A C 1
ATOM 899 O O . PRO A 1 117 ? -31.157 3.315 1.935 1.00 56.91 117 PRO A O 1
ATOM 902 N N . SER A 1 118 ? -32.735 3.111 3.534 1.00 47.19 118 SER A N 1
ATOM 903 C CA . SER A 1 118 ? -33.190 1.792 3.107 1.00 47.19 118 SER A CA 1
ATOM 904 C C . SER A 1 118 ? -33.543 1.868 1.627 1.00 47.19 118 SER A C 1
ATOM 906 O O . SER A 1 118 ? -34.337 2.731 1.240 1.00 47.19 118 SER A O 1
ATOM 908 N N . ALA A 1 119 ? -32.935 1.003 0.813 1.00 54.53 119 ALA A N 1
ATOM 909 C CA . ALA A 1 119 ? -33.356 0.839 -0.567 1.00 54.53 119 ALA A CA 1
ATOM 910 C C . ALA A 1 119 ? -34.863 0.549 -0.555 1.00 54.53 119 ALA A C 1
ATOM 912 O O . ALA A 1 119 ? -35.313 -0.366 0.139 1.00 54.53 119 ALA A O 1
ATOM 913 N N . ARG A 1 120 ? -35.616 1.419 -1.224 1.00 38.72 120 ARG A N 1
ATOM 914 C CA . ARG A 1 120 ? -37.044 1.253 -1.467 1.00 38.72 120 ARG A CA 1
ATOM 915 C C . ARG A 1 120 ? -37.246 0.325 -2.653 1.00 38.72 120 ARG A C 1
ATOM 917 O O . ARG A 1 120 ? -36.410 0.405 -3.580 1.00 38.72 120 ARG A O 1
#